Protein AF-A0A7X7LMN2-F1 (afdb_monomer)

Sequence (39 aa):
IRDLEEFKRISDIIVSNRLSDEILDVRDKVYTRDLYGRD

pLDDT: mean 88.25, std 9.51, range [57.94, 95.69]

Foldseek 3Di:
DPDLVVVLVVDQAAEDQADDPSCPVVVVRYDYPCPPNDD

Structure (mmCIF, N/CA/C/O backbone):
data_AF-A0A7X7LMN2-F1
#
_entry.id   AF-A0A7X7LMN2-F1
#
loop_
_atom_site.group_PDB
_atom_site.id
_atom_site.type_symbol
_atom_site.label_atom_id
_atom_site.label_alt_id
_atom_site.label_comp_id
_atom_site.label_asym_id
_atom_site.label_entity_id
_atom_site.label_seq_id
_atom_site.pdbx_PDB_ins_code
_atom_site.Cartn_x
_atom_site.Cartn_y
_atom_site.Cartn_z
_atom_site.occupancy
_atom_site.B_iso_or_equiv
_atom_site.auth_seq_id
_atom_site.auth_comp_id
_atom_site.auth_asym_id
_atom_site.auth_atom_id
_atom_site.pdbx_PDB_model_num
ATOM 1 N N . ILE A 1 1 ? -0.406 12.116 12.683 1.00 66.94 1 ILE A N 1
ATOM 2 C CA . ILE A 1 1 ? -0.332 10.662 12.949 1.00 66.94 1 ILE A CA 1
ATOM 3 C C . ILE A 1 1 ? 1.131 10.274 12.826 1.00 66.94 1 ILE A C 1
ATOM 5 O O . ILE A 1 1 ? 1.758 10.707 11.867 1.00 66.94 1 ILE A O 1
ATOM 9 N N . ARG A 1 2 ? 1.707 9.608 13.830 1.00 84.94 2 ARG A N 1
ATOM 10 C CA . ARG A 1 2 ? 3.121 9.172 13.819 1.00 84.94 2 ARG A CA 1
ATOM 11 C C . ARG A 1 2 ? 3.265 7.654 13.692 1.00 84.94 2 ARG A C 1
ATOM 13 O O . ARG A 1 2 ? 4.381 7.161 13.629 1.00 84.94 2 ARG A O 1
ATOM 20 N N . ASP A 1 3 ? 2.139 6.952 13.658 1.00 92.81 3 ASP A N 1
ATOM 21 C CA . ASP A 1 3 ? 2.044 5.511 13.500 1.00 92.81 3 ASP A CA 1
ATOM 22 C C . ASP A 1 3 ? 1.479 5.215 12.103 1.00 92.81 3 ASP A C 1
ATOM 24 O O . ASP A 1 3 ? 0.368 5.634 11.761 1.00 92.81 3 ASP A O 1
ATOM 28 N N . LEU A 1 4 ? 2.272 4.541 11.271 1.00 91.44 4 LEU A N 1
ATOM 29 C CA . LEU A 1 4 ? 1.875 4.211 9.908 1.00 91.44 4 LEU A CA 1
ATOM 30 C C . LEU A 1 4 ? 0.714 3.206 9.881 1.00 91.44 4 LEU A C 1
ATOM 32 O O . LEU A 1 4 ? -0.156 3.311 9.022 1.00 91.44 4 LEU A O 1
ATOM 36 N N . GLU A 1 5 ? 0.646 2.291 10.844 1.00 93.12 5 GLU A N 1
ATOM 37 C CA . GLU A 1 5 ? -0.446 1.324 10.966 1.00 93.12 5 GLU A CA 1
ATOM 38 C C . GLU A 1 5 ? -1.752 2.021 11.347 1.00 93.12 5 GLU A C 1
ATOM 40 O O . GLU A 1 5 ? -2.814 1.731 10.790 1.00 93.12 5 GLU A O 1
ATOM 45 N N . GLU A 1 6 ? -1.692 3.007 12.244 1.00 95.06 6 GLU A N 1
ATOM 46 C CA . GLU A 1 6 ? -2.855 3.843 12.541 1.00 95.06 6 GLU A CA 1
ATOM 47 C C . GLU A 1 6 ? -3.322 4.602 11.293 1.00 95.06 6 GLU A C 1
ATOM 49 O O . GLU A 1 6 ? -4.510 4.562 10.967 1.00 95.06 6 GLU A O 1
ATOM 54 N N . PHE A 1 7 ? -2.392 5.222 10.559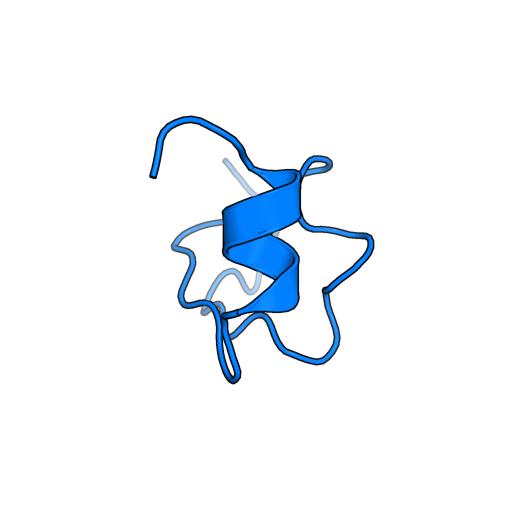 1.00 94.50 7 PHE A N 1
ATOM 55 C CA . PHE A 1 7 ? -2.693 5.917 9.307 1.00 94.50 7 PHE A CA 1
ATOM 56 C C . PHE A 1 7 ? -3.361 4.989 8.286 1.00 94.50 7 PHE A C 1
ATOM 58 O O . PHE A 1 7 ? -4.397 5.341 7.713 1.00 94.50 7 PHE A O 1
ATOM 65 N N . LYS A 1 8 ? -2.812 3.785 8.098 1.00 93.56 8 LYS A N 1
ATOM 66 C CA . LYS A 1 8 ? -3.380 2.768 7.214 1.00 93.56 8 LYS A CA 1
ATOM 67 C C . LYS A 1 8 ? -4.798 2.417 7.616 1.00 93.56 8 LYS A C 1
ATOM 69 O O . LYS A 1 8 ? -5.649 2.351 6.741 1.00 93.56 8 LYS A O 1
ATOM 74 N N . ARG A 1 9 ? -5.090 2.202 8.899 1.00 94.19 9 ARG A N 1
ATOM 75 C CA . ARG A 1 9 ? -6.437 1.796 9.339 1.00 94.19 9 ARG A CA 1
ATOM 76 C C . ARG A 1 9 ? -7.491 2.873 9.120 1.00 94.19 9 ARG A C 1
ATOM 78 O O . ARG A 1 9 ? -8.588 2.535 8.6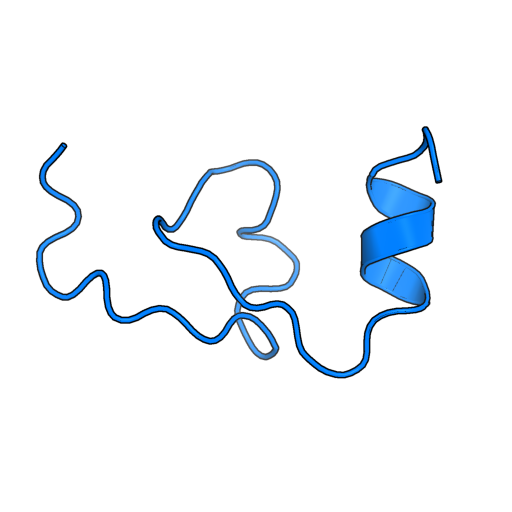92 1.00 94.19 9 ARG A O 1
ATOM 85 N N . ILE A 1 10 ? -7.172 4.132 9.414 1.00 95.31 10 ILE A N 1
ATOM 86 C CA . ILE A 1 10 ? -8.160 5.219 9.340 1.00 95.31 10 ILE A CA 1
ATOM 87 C C . ILE A 1 10 ? -8.373 5.752 7.920 1.00 95.31 10 ILE A C 1
ATOM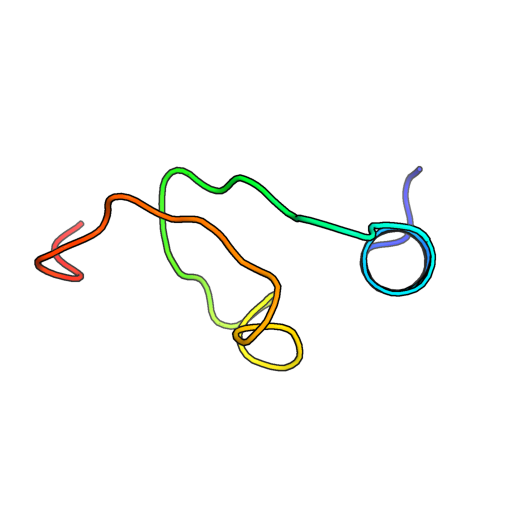 89 O O . ILE A 1 10 ? -9.344 6.460 7.682 1.00 95.31 10 ILE A O 1
ATOM 93 N N . SER A 1 11 ? -7.451 5.477 6.995 1.00 94.88 11 SER A N 1
ATOM 94 C CA . SER A 1 11 ? -7.529 6.014 5.638 1.00 94.88 11 SER A CA 1
ATOM 95 C C . SER A 1 11 ? -8.439 5.155 4.770 1.00 94.88 11 SER A C 1
ATOM 97 O O . SER A 1 11 ? -8.166 3.966 4.572 1.00 94.88 11 SER A O 1
ATOM 99 N N . ASP A 1 12 ? -9.471 5.776 4.202 1.00 95.69 12 ASP A N 1
ATOM 100 C CA . ASP A 1 12 ? -10.330 5.151 3.191 1.00 95.69 12 ASP A CA 1
ATOM 101 C C . ASP A 1 12 ? -9.612 5.022 1.842 1.00 95.69 12 ASP A C 1
ATOM 103 O O . ASP A 1 12 ? -9.713 3.997 1.175 1.00 95.69 12 ASP A O 1
ATOM 107 N N . ILE A 1 13 ? -8.850 6.054 1.457 1.00 94.69 13 ILE A N 1
ATOM 108 C CA . ILE A 1 13 ? -8.010 6.090 0.255 1.00 94.69 13 ILE A CA 1
ATOM 109 C C . ILE A 1 13 ? -6.674 6.733 0.624 1.00 94.69 13 ILE A C 1
ATOM 111 O O . ILE A 1 13 ? -6.628 7.783 1.264 1.00 94.69 13 ILE A O 1
ATOM 115 N N . ILE A 1 14 ? -5.582 6.118 0.1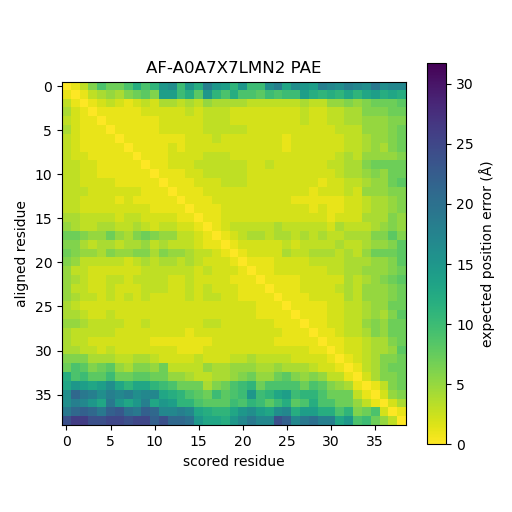87 1.00 94.31 14 ILE A N 1
ATOM 116 C CA . ILE A 1 14 ? -4.216 6.600 0.373 1.00 94.31 14 ILE A CA 1
ATOM 117 C C . ILE A 1 14 ? -3.699 7.052 -0.988 1.00 94.31 14 ILE A C 1
ATOM 119 O O . ILE A 1 14 ? -3.653 6.270 -1.931 1.00 94.31 14 ILE A O 1
ATOM 123 N N . VAL A 1 15 ? -3.291 8.312 -1.106 1.00 93.88 15 VAL A N 1
ATOM 124 C CA . VAL A 1 15 ? -2.645 8.810 -2.325 1.00 93.88 15 VAL A CA 1
ATOM 125 C C . VAL A 1 15 ? -1.144 8.794 -2.108 1.00 93.88 15 VAL A C 1
ATOM 127 O O . VAL A 1 15 ? -0.645 9.453 -1.198 1.00 93.88 15 VAL A O 1
ATOM 130 N N . SER A 1 16 ? -0.426 8.061 -2.954 1.00 92.06 16 SER A N 1
ATOM 131 C CA . SER A 1 16 ? 1.033 8.022 -2.910 1.00 92.06 16 SER A CA 1
ATOM 132 C C . SER A 1 16 ? 1.631 8.282 -4.282 1.00 92.06 16 SER A C 1
ATOM 134 O O . SER A 1 16 ? 1.144 7.793 -5.306 1.00 92.06 16 SER A O 1
ATOM 136 N N . ASN A 1 17 ? 2.732 9.032 -4.299 1.00 89.69 17 ASN A N 1
ATOM 137 C CA . ASN A 1 17 ? 3.504 9.245 -5.516 1.00 89.69 17 ASN A CA 1
ATOM 138 C C . ASN A 1 17 ? 4.176 7.949 -6.003 1.00 89.69 17 ASN A C 1
ATOM 140 O O . ASN A 1 17 ? 4.347 7.787 -7.205 1.00 89.69 17 ASN A O 1
ATOM 144 N N . ARG A 1 18 ? 4.521 7.032 -5.086 1.00 86.94 18 ARG A N 1
ATOM 145 C CA . ARG A 1 18 ? 5.161 5.739 -5.381 1.00 86.94 18 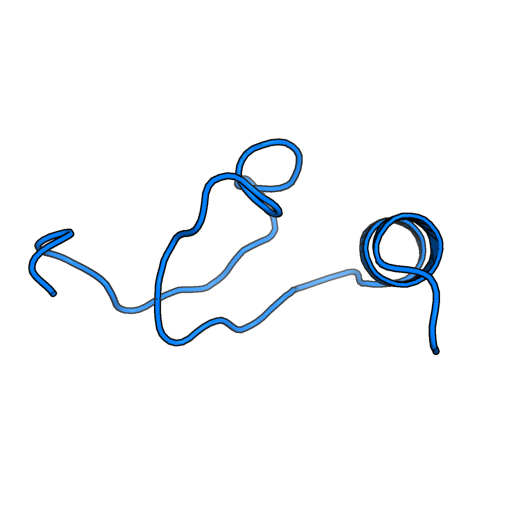ARG A CA 1
ATOM 146 C C . ARG A 1 18 ? 4.516 4.607 -4.598 1.00 86.94 18 ARG A C 1
ATOM 148 O O . ARG A 1 18 ? 4.072 4.812 -3.465 1.00 86.94 18 ARG A O 1
ATOM 155 N N . LEU A 1 19 ? 4.499 3.414 -5.180 1.00 87.19 19 LEU A N 1
ATOM 156 C CA . LEU A 1 19 ? 4.195 2.209 -4.416 1.00 87.19 19 LEU A CA 1
ATOM 157 C C . LEU A 1 19 ? 5.444 1.843 -3.593 1.00 87.19 19 LEU A C 1
ATOM 159 O O . LEU A 1 19 ? 6.510 1.661 -4.172 1.00 87.19 19 LEU A O 1
ATOM 163 N N . SER A 1 20 ? 5.334 1.765 -2.265 1.00 88.44 20 SER A N 1
ATOM 164 C CA . SER A 1 20 ? 6.421 1.295 -1.391 1.00 88.44 20 SER A CA 1
ATOM 165 C C . SER A 1 20 ? 5.990 0.055 -0.616 1.00 88.44 20 SER A C 1
ATOM 167 O O . SER A 1 20 ? 4.793 -0.161 -0.407 1.00 88.44 20 SER A O 1
ATOM 169 N N . ASP A 1 21 ? 6.967 -0.729 -0.155 1.00 90.50 21 ASP A N 1
ATOM 170 C CA . ASP A 1 21 ? 6.728 -1.944 0.635 1.00 90.50 21 ASP A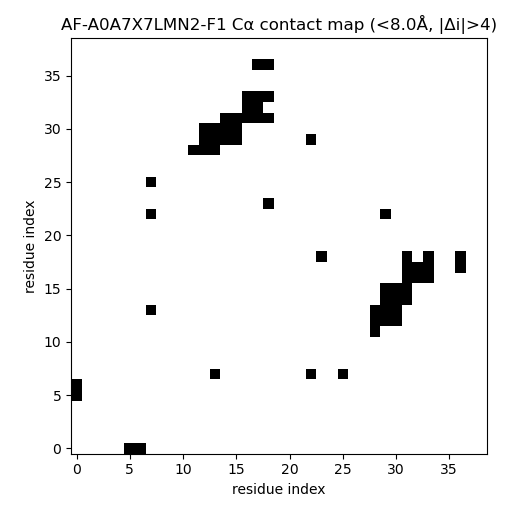 CA 1
ATOM 171 C C . ASP A 1 21 ? 5.904 -1.675 1.896 1.00 90.50 21 ASP A C 1
ATOM 173 O O . ASP A 1 21 ? 5.109 -2.510 2.323 1.00 90.50 21 ASP A O 1
ATOM 177 N N . GLU A 1 22 ? 6.035 -0.473 2.454 1.00 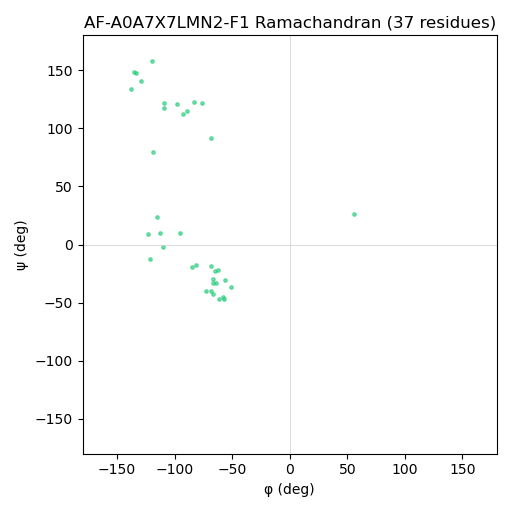91.19 22 GLU A N 1
ATOM 178 C CA . GLU A 1 22 ? 5.342 -0.065 3.670 1.00 91.19 22 GLU A CA 1
ATOM 179 C C . GLU A 1 22 ? 3.828 0.080 3.488 1.00 91.19 22 GLU A C 1
ATOM 181 O O . GLU A 1 22 ? 3.124 0.100 4.488 1.00 91.19 22 GLU A O 1
ATOM 186 N N . ILE A 1 23 ? 3.324 0.197 2.255 1.00 91.38 23 ILE A N 1
ATOM 187 C CA . ILE A 1 23 ? 1.890 0.348 1.942 1.00 91.38 23 ILE A CA 1
ATOM 188 C C . ILE A 1 23 ? 1.363 -0.747 1.001 1.00 91.38 23 ILE A C 1
ATOM 190 O O . ILE A 1 23 ? 0.232 -0.654 0.515 1.00 91.38 23 ILE A O 1
ATOM 194 N N . LEU A 1 24 ? 2.164 -1.784 0.724 1.00 90.44 24 LEU A N 1
ATOM 195 C CA . LEU A 1 24 ? 1.768 -2.908 -0.135 1.00 90.44 24 LEU A CA 1
ATOM 196 C C . LEU A 1 24 ? 0.602 -3.716 0.445 1.00 90.44 24 LEU A C 1
ATOM 198 O O . LEU A 1 24 ? -0.228 -4.223 -0.307 1.00 90.44 24 LEU A O 1
ATOM 202 N N . ASP A 1 25 ? 0.526 -3.811 1.768 1.00 93.81 25 ASP A N 1
ATOM 203 C CA . ASP A 1 25 ? -0.535 -4.484 2.522 1.00 93.81 25 ASP A CA 1
ATOM 204 C C . ASP A 1 25 ? -1.910 -3.817 2.361 1.00 93.81 25 ASP A C 1
ATOM 206 O O . ASP A 1 25 ? -2.940 -4.466 2.528 1.00 93.81 25 ASP A O 1
ATOM 210 N N . VAL A 1 26 ? -1.932 -2.536 1.991 1.00 94.69 26 VAL A N 1
ATOM 211 C CA . VAL A 1 26 ? -3.151 -1.748 1.759 1.00 94.69 26 VAL A CA 1
ATOM 212 C C . VAL A 1 26 ? -3.304 -1.312 0.300 1.00 94.69 26 VAL A C 1
ATOM 214 O O . VAL A 1 26 ? -4.011 -0.345 0.011 1.00 94.69 26 VAL A O 1
ATOM 217 N N . ARG A 1 27 ? -2.675 -2.028 -0.639 1.00 91.31 27 ARG A N 1
ATOM 218 C CA . ARG A 1 27 ? -2.637 -1.678 -2.069 1.00 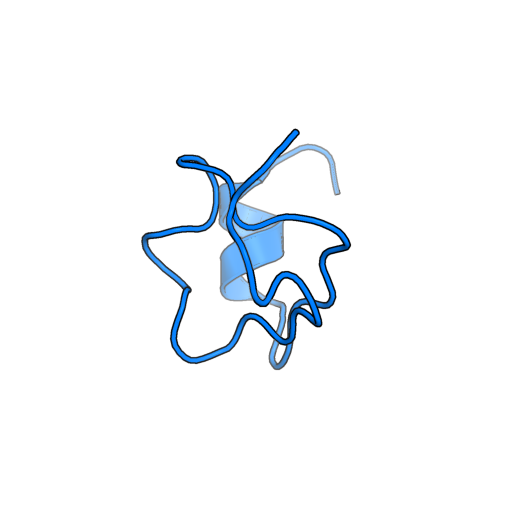91.31 27 ARG A CA 1
ATOM 219 C C . ARG A 1 27 ? -4.009 -1.400 -2.686 1.00 91.31 27 ARG A C 1
ATOM 221 O O . ARG A 1 27 ? -4.112 -0.494 -3.507 1.00 91.31 27 ARG A O 1
ATOM 228 N N . ASP A 1 28 ? -5.049 -2.122 -2.279 1.00 93.75 28 ASP A N 1
ATOM 229 C CA . ASP A 1 28 ? -6.404 -1.978 -2.837 1.00 93.75 28 ASP A CA 1
ATOM 230 C C . ASP A 1 28 ? -7.010 -0.585 -2.617 1.00 93.75 28 ASP A C 1
ATOM 232 O O . ASP A 1 28 ? -7.897 -0.162 -3.358 1.00 93.75 28 ASP A O 1
ATOM 236 N N . LYS A 1 29 ? -6.504 0.152 -1.623 1.00 94.69 29 LYS A N 1
ATOM 237 C CA . LYS A 1 29 ? -6.894 1.536 -1.334 1.00 94.69 29 LYS A CA 1
ATOM 238 C C . LYS A 1 29 ? -5.786 2.553 -1.587 1.00 94.69 29 LYS A C 1
ATOM 240 O O . LYS A 1 29 ? -5.937 3.717 -1.220 1.00 94.69 29 LYS A O 1
ATOM 245 N N . VAL A 1 30 ? -4.682 2.145 -2.214 1.00 93.94 30 VAL A N 1
ATOM 246 C CA . VAL A 1 30 ? -3.611 3.055 -2.627 1.00 93.94 30 VAL A CA 1
ATOM 247 C C . VAL A 1 30 ? -3.862 3.502 -4.062 1.00 93.94 30 VAL A C 1
ATOM 249 O O . VAL A 1 30 ? -3.728 2.734 -5.012 1.00 93.94 30 VAL A O 1
ATOM 252 N N . TYR A 1 31 ? -4.177 4.781 -4.232 1.00 93.31 31 TYR A N 1
ATOM 253 C CA . TYR A 1 31 ? -4.195 5.416 -5.537 1.00 93.31 31 TYR A CA 1
ATOM 254 C C . TYR A 1 31 ? -2.808 5.978 -5.849 1.00 93.31 31 TYR A C 1
ATOM 256 O O . TYR A 1 31 ? -2.328 6.911 -5.199 1.00 93.31 31 TYR A O 1
ATOM 264 N N . THR A 1 32 ? -2.166 5.422 -6.872 1.00 91.12 32 THR A N 1
ATOM 265 C CA . THR A 1 32 ? -0.878 5.899 -7.371 1.00 91.12 32 THR A CA 1
ATOM 266 C C . THR A 1 32 ? -0.900 6.002 -8.889 1.00 91.12 32 THR A C 1
ATOM 268 O O . THR A 1 32 ? -1.575 5.233 -9.572 1.00 91.12 32 THR A O 1
ATOM 271 N N . ARG A 1 33 ? -0.161 6.978 -9.424 1.00 89.62 33 ARG A N 1
ATOM 272 C CA . ARG A 1 33 ? 0.116 7.074 -10.866 1.00 89.62 33 ARG A CA 1
ATOM 273 C C . ARG A 1 33 ? 1.455 6.446 -11.239 1.00 89.62 33 ARG A C 1
ATOM 275 O O . ARG A 1 33 ? 1.912 6.636 -12.365 1.00 89.62 33 ARG A O 1
ATOM 282 N N . ASP A 1 34 ? 2.082 5.730 -10.311 1.00 84.12 34 ASP A N 1
ATOM 283 C CA . ASP A 1 34 ? 3.301 4.988 -10.584 1.00 84.12 34 ASP A CA 1
ATOM 284 C C . ASP A 1 34 ? 2.999 3.805 -11.517 1.00 84.12 34 ASP A C 1
ATOM 286 O O . ASP A 1 34 ? 2.584 2.724 -11.107 1.00 84.12 34 ASP A O 1
ATOM 290 N N . LEU A 1 35 ? 3.133 4.068 -12.816 1.00 73.31 35 LEU A N 1
ATOM 291 C CA 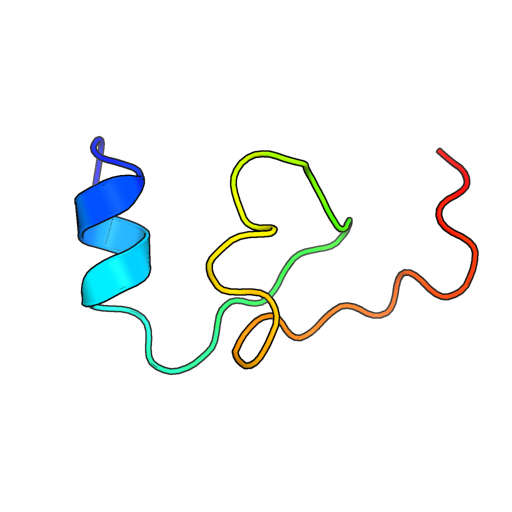. LEU A 1 35 ? 2.864 3.128 -13.905 1.00 73.31 35 LEU A CA 1
ATOM 292 C C . LEU A 1 35 ? 4.055 2.216 -14.207 1.00 73.31 35 LEU A C 1
ATOM 294 O O . LEU A 1 35 ? 3.882 1.187 -14.856 1.00 73.31 35 LEU A O 1
ATOM 298 N N . TYR A 1 36 ? 5.256 2.602 -13.778 1.00 74.94 36 TYR A N 1
ATOM 299 C CA . TYR A 1 36 ? 6.490 1.945 -14.199 1.00 74.94 36 TYR A CA 1
ATOM 300 C C . TYR A 1 36 ? 7.307 1.383 -13.040 1.00 74.94 36 TYR A C 1
ATOM 302 O O . TYR A 1 36 ? 8.223 0.610 -13.314 1.00 74.94 36 TYR A O 1
ATOM 310 N N . GLY A 1 37 ? 7.007 1.732 -11.782 1.00 66.44 37 GLY A N 1
ATOM 311 C CA . GLY A 1 37 ? 7.776 1.280 -10.619 1.00 66.44 37 GLY A CA 1
ATOM 312 C C . GLY A 1 37 ? 9.260 1.638 -10.729 1.00 66.44 37 GLY A C 1
ATOM 313 O O . GLY A 1 37 ? 10.113 0.907 -10.234 1.00 66.44 37 GLY A O 1
ATOM 314 N N . ARG A 1 38 ? 9.579 2.697 -11.485 1.00 65.44 38 ARG A N 1
ATOM 315 C CA . ARG A 1 38 ? 10.944 3.112 -11.829 1.00 65.44 38 ARG A CA 1
ATOM 316 C C . ARG A 1 38 ? 11.205 4.504 -11.281 1.00 65.44 38 ARG A C 1
ATOM 318 O O . ARG A 1 38 ? 11.034 5.498 -11.980 1.00 65.44 38 ARG A O 1
ATOM 325 N N . ASP A 1 39 ? 11.500 4.531 -9.990 1.00 57.94 39 ASP A N 1
ATOM 326 C CA . ASP A 1 39 ? 12.552 5.299 -9.294 1.00 57.94 39 ASP A CA 1
ATOM 327 C C . ASP A 1 39 ? 12.442 4.980 -7.793 1.00 57.94 39 ASP A C 1
ATOM 329 O O . ASP A 1 39 ? 11.284 4.871 -7.312 1.00 57.94 39 ASP A O 1
#

Mean predicted aligned error: 4.49 Å

Secondary structure (DSSP, 8-state):
---HHHHHHH-SSEE-SS--GGGGGGGGGEE---SS---

Nearest PDB structures (foldseek):
  3pjg-assembly1_A-2  TM=9.460E-01  e=3.719E-03  Klebsiella pneumoniae
  3pid-assembly1_A  TM=9.115E-01  e=6.972E-03  Klebsiella pneumoniae subsp. pneumoniae NTUH-K2044
  1dli-assembly1_A-2  TM=8.787E-01  e=6.502E-03  Streptococcus pyogenes
  7kws-assembly1_B  TM=9.457E-01  e=6.075E-02  Campylobacter jejuni subsp. jejuni NCTC 11168 = ATCC 700819
  7kws-assembly1_A  TM=9.153E-01  e=6.075E-02  Campylobacter jejuni subsp. jejuni NCTC 11168 = ATCC 700819

Solvent-accessible surface area (backbone atoms only — not comparable to full-atom values): 2700 Å² total; per-residue (Å²): 133,93,47,68,67,59,50,58,71,74,44,82,66,43,80,37,82,60,91,48,83,95,49,55,92,50,43,96,37,48,51,58,82,55,84,73,84,82,128

Radius of gyration: 10.24 Å; Cα contacts (8 Å, |Δi|>4): 30; chains: 1; bounding box: 23×15×28 Å